Protein AF-E6MXR6-F1 (afdb_monomer_lite)

Radius of gyration: 16.41 Å; chains: 1; bounding box: 5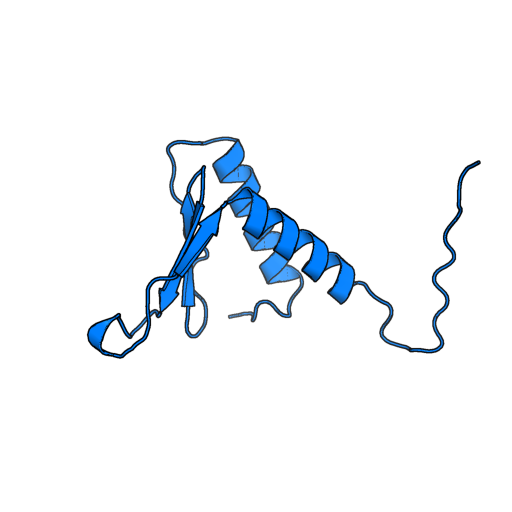1×23×44 Å

Secondary structure (DSSP, 8-state):
---TTSHHHHHHHHHHHHHHHH-TT--EE----SSEEEEE-SSEEEEEESS--TTTT---EEEEHHHHHHHHHHHHHHHHS-SSTT---------

Foldseek 3Di:
DDPLLDPVLLVLVVVVLVVCCVPQVDWDWSPDDPFWIWIDHNFKIWIFGPPDDVVNVTYIDMDTSVVVVVVSVVSSVVSPPDPDPPDDDDDDDDD

Organism: Neisseria meningitidis serogroup B / serotype 15 (strain H44/76) (NCBI:txid909420)

Sequence (95 aa):
MSDIYYRSTIDEHFKIIELIENNPNEIYDDGGGQQFCLEFHHDKVIFYHNEFDEEDGYPVLSCSLHTFKTALIAWNAFLQLPKSIHSVVETVIEE

pLDDT: mean 84.5, std 13.36, range [48.0, 97.81]

Structure (mmCIF, N/CA/C/O backbone):
data_AF-E6MXR6-F1
#
_entry.id   AF-E6MXR6-F1
#
loop_
_atom_site.group_PDB
_atom_site.id
_atom_site.type_symbol
_atom_site.label_atom_id
_atom_site.label_alt_id
_atom_site.label_comp_id
_atom_site.label_asym_id
_atom_site.label_entity_id
_atom_site.label_seq_id
_atom_site.pdbx_PDB_ins_code
_atom_site.Cartn_x
_atom_site.Cartn_y
_atom_site.Cartn_z
_atom_site.occupancy
_atom_site.B_iso_or_equiv
_atom_site.auth_seq_id
_atom_site.auth_comp_id
_atom_site.auth_asym_id
_atom_site.auth_atom_id
_atom_site.pdbx_PDB_model_num
ATOM 1 N N . MET A 1 1 ? 9.604 9.577 8.971 1.00 48.00 1 MET A N 1
ATOM 2 C CA . MET A 1 1 ? 9.882 8.173 8.612 1.00 48.00 1 MET A CA 1
ATOM 3 C C . MET A 1 1 ? 9.182 7.292 9.619 1.00 48.00 1 MET A C 1
ATOM 5 O O . MET A 1 1 ? 9.477 7.395 10.802 1.00 48.00 1 MET A O 1
ATOM 9 N N . SER A 1 2 ? 8.191 6.541 9.162 1.00 49.22 2 SER A N 1
ATOM 10 C CA . SER A 1 2 ? 7.278 5.771 9.998 1.00 49.22 2 SER A CA 1
ATOM 11 C C . SER A 1 2 ? 7.077 4.433 9.301 1.00 49.22 2 SER A C 1
ATOM 13 O O . SER A 1 2 ? 6.489 4.400 8.223 1.00 49.22 2 SER A O 1
ATOM 15 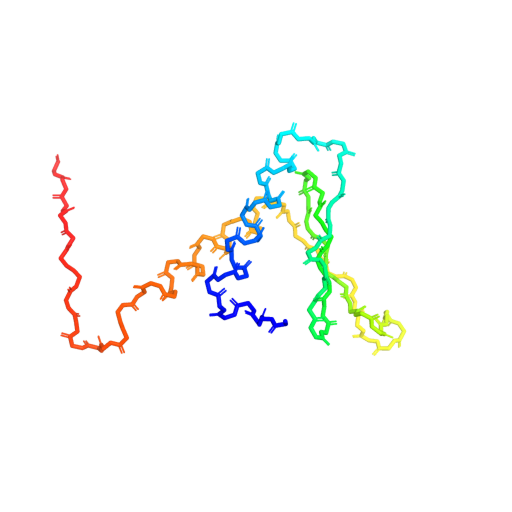N N . ASP A 1 3 ? 7.614 3.357 9.875 1.00 57.31 3 ASP A N 1
ATOM 16 C CA . ASP A 1 3 ? 7.400 2.002 9.365 1.00 57.31 3 ASP A CA 1
ATOM 17 C C . ASP A 1 3 ? 5.901 1.702 9.193 1.00 57.31 3 ASP A C 1
ATOM 19 O O . ASP A 1 3 ? 5.056 2.233 9.917 1.00 57.31 3 ASP A O 1
ATOM 23 N N . ILE A 1 4 ? 5.557 0.761 8.311 1.00 56.62 4 ILE A N 1
ATOM 24 C CA . ILE A 1 4 ? 4.178 0.260 8.127 1.00 56.62 4 ILE A CA 1
ATOM 25 C C . ILE A 1 4 ? 3.525 -0.282 9.419 1.00 56.62 4 ILE A C 1
ATOM 27 O O . ILE A 1 4 ? 2.332 -0.582 9.442 1.00 56.62 4 ILE A O 1
ATOM 31 N N . TYR A 1 5 ? 4.289 -0.413 10.509 1.00 59.22 5 TYR A N 1
ATOM 32 C CA . TYR A 1 5 ? 3.805 -0.762 11.847 1.00 59.22 5 TYR A CA 1
ATOM 33 C C . TYR A 1 5 ? 2.987 0.353 12.511 1.00 59.22 5 TYR A C 1
ATOM 35 O O . TYR A 1 5 ? 2.320 0.105 13.518 1.00 59.22 5 TYR A O 1
ATOM 43 N N . TYR A 1 6 ? 3.033 1.576 11.985 1.00 71.00 6 TYR A N 1
ATOM 44 C CA . TYR A 1 6 ? 2.314 2.704 12.555 1.00 71.00 6 TYR A CA 1
ATOM 45 C C . TYR A 1 6 ? 1.018 2.977 11.805 1.00 71.00 6 TYR A C 1
ATOM 47 O O . TYR A 1 6 ? 0.961 3.059 10.580 1.00 71.00 6 TYR A O 1
ATOM 55 N N . ARG A 1 7 ? -0.037 3.204 12.587 1.00 78.19 7 ARG A N 1
ATOM 56 C CA . ARG A 1 7 ? -1.364 3.546 12.074 1.00 78.19 7 ARG A CA 1
ATOM 57 C C . ARG A 1 7 ? -1.356 4.792 11.180 1.00 78.19 7 ARG A C 1
ATOM 59 O O . ARG A 1 7 ? -2.100 4.830 10.215 1.00 78.19 7 ARG A O 1
ATOM 66 N N . SER A 1 8 ? -0.484 5.763 11.452 1.00 81.94 8 SER A N 1
ATOM 67 C CA . SER A 1 8 ? -0.327 6.956 10.611 1.00 81.94 8 SER A CA 1
ATOM 68 C C . SER A 1 8 ? 0.067 6.618 9.173 1.00 81.94 8 SER A C 1
ATOM 70 O O . SER A 1 8 ? -0.507 7.184 8.252 1.00 81.94 8 SER A O 1
ATOM 72 N N . THR A 1 9 ? 0.972 5.653 8.978 1.00 82.94 9 THR A N 1
ATOM 73 C CA . THR A 1 9 ? 1.384 5.192 7.643 1.00 82.94 9 THR A CA 1
ATOM 74 C C . THR A 1 9 ? 0.226 4.486 6.928 1.00 82.94 9 THR A C 1
ATOM 76 O O . THR A 1 9 ? 0.015 4.659 5.732 1.00 82.94 9 THR A O 1
ATOM 79 N N . ILE A 1 10 ? -0.589 3.723 7.667 1.00 88.12 10 ILE A N 1
ATOM 80 C CA . ILE A 1 10 ? -1.799 3.091 7.120 1.00 88.12 10 ILE A CA 1
ATOM 81 C C . ILE A 1 10 ? -2.810 4.143 6.648 1.00 88.12 10 ILE A C 1
ATOM 83 O O . ILE A 1 10 ? -3.365 4.016 5.556 1.00 88.12 10 ILE A O 1
ATOM 87 N N . ASP A 1 11 ? -3.048 5.178 7.455 1.00 89.94 11 ASP A N 1
ATOM 88 C CA . ASP A 1 11 ? -3.983 6.254 7.119 1.00 89.94 11 ASP A CA 1
ATOM 89 C C . ASP A 1 11 ? -3.509 7.054 5.889 1.00 89.94 11 ASP A C 1
ATOM 91 O O . ASP A 1 11 ? -4.328 7.492 5.081 1.00 89.94 11 ASP A O 1
ATOM 95 N N . GLU A 1 12 ? -2.196 7.229 5.718 1.00 90.56 12 GLU A N 1
ATOM 96 C CA . GLU A 1 12 ? -1.594 7.835 4.522 1.00 90.56 12 GLU A CA 1
ATOM 97 C C . GLU A 1 12 ? -1.840 6.985 3.270 1.00 90.56 12 GLU A C 1
ATOM 99 O O . GLU A 1 12 ? -2.333 7.506 2.268 1.00 90.56 12 GLU A O 1
ATOM 104 N N . HIS A 1 13 ? -1.621 5.670 3.341 1.00 91.69 13 HIS A N 1
ATOM 105 C CA . HIS A 1 13 ? -1.923 4.774 2.224 1.00 91.69 13 HIS A CA 1
ATOM 106 C C . HIS A 1 13 ? -3.412 4.769 1.858 1.00 91.69 13 HIS A C 1
ATOM 108 O O . HIS A 1 13 ? -3.748 4.774 0.676 1.00 91.69 13 HIS A O 1
ATOM 114 N N . PHE A 1 14 ? -4.326 4.804 2.836 1.00 93.75 14 PHE A N 1
ATOM 115 C CA . PHE A 1 14 ? -5.759 4.894 2.534 1.00 93.75 14 PHE A CA 1
ATOM 116 C C . PHE A 1 14 ? -6.125 6.182 1.791 1.00 93.75 14 PHE A C 1
ATOM 118 O O . PHE A 1 14 ? -6.944 6.124 0.876 1.00 93.75 14 PHE A O 1
ATOM 125 N N . LYS A 1 15 ? -5.496 7.316 2.125 1.00 94.81 15 LYS A N 1
ATOM 126 C CA . LYS A 1 15 ? -5.693 8.576 1.389 1.00 94.81 15 LYS A CA 1
ATOM 127 C C . LYS A 1 15 ? -5.204 8.473 -0.052 1.00 94.81 15 LYS A C 1
ATOM 129 O O . LYS A 1 15 ? -5.895 8.930 -0.953 1.00 94.81 15 LYS A O 1
ATOM 134 N N . ILE A 1 16 ? -4.042 7.859 -0.280 1.00 94.75 16 ILE A N 1
ATOM 135 C CA . ILE A 1 16 ? -3.514 7.648 -1.636 1.00 94.75 16 ILE A CA 1
ATOM 136 C C . ILE A 1 16 ? -4.461 6.760 -2.453 1.00 94.75 16 ILE A C 1
ATOM 138 O O . ILE A 1 16 ? -4.793 7.090 -3.589 1.00 94.75 16 ILE A O 1
ATOM 142 N N . ILE A 1 17 ? -4.960 5.670 -1.859 1.00 95.06 17 ILE A N 1
ATOM 143 C CA . ILE A 1 17 ? -5.931 4.781 -2.512 1.00 95.06 17 ILE A CA 1
ATOM 144 C C . ILE A 1 17 ? -7.211 5.547 -2.877 1.00 95.06 17 ILE A C 1
ATOM 146 O O . ILE A 1 17 ? -7.691 5.415 -3.998 1.00 95.06 17 ILE A O 1
ATOM 150 N N . GLU A 1 18 ? -7.744 6.373 -1.972 1.00 95.81 18 GLU A N 1
ATOM 151 C CA . GLU A 1 18 ? -8.926 7.202 -2.248 1.00 95.81 18 GLU A CA 1
ATOM 152 C C . GLU A 1 18 ? -8.677 8.197 -3.393 1.00 95.81 18 GLU A C 1
ATOM 154 O O . GLU A 1 18 ? -9.541 8.388 -4.252 1.00 95.81 18 GLU A O 1
ATOM 159 N N . LEU A 1 19 ? -7.494 8.813 -3.448 1.00 95.62 19 LEU A N 1
ATOM 160 C CA . LEU A 1 19 ? -7.123 9.709 -4.542 1.00 95.62 19 LEU A CA 1
ATOM 161 C C . LEU A 1 19 ? -7.102 8.980 -5.890 1.00 95.62 19 LEU A C 1
ATOM 163 O O . LEU A 1 19 ? -7.628 9.501 -6.869 1.00 95.62 19 LEU A O 1
ATOM 167 N N . ILE A 1 20 ? -6.572 7.761 -5.933 1.00 95.38 20 ILE A N 1
ATOM 168 C CA . ILE A 1 20 ? -6.471 6.953 -7.156 1.00 95.38 20 ILE A CA 1
ATOM 169 C C . ILE A 1 20 ? -7.815 6.422 -7.627 1.00 95.38 20 ILE A C 1
ATOM 171 O O . ILE A 1 20 ? -8.101 6.449 -8.823 1.00 95.38 20 ILE A O 1
ATOM 175 N N . GLU A 1 21 ? -8.658 5.969 -6.700 1.00 92.81 21 GLU A N 1
ATOM 176 C CA . GLU A 1 21 ? -10.016 5.519 -7.020 1.00 92.81 21 GLU A CA 1
ATOM 177 C C . GLU A 1 21 ? -10.845 6.657 -7.645 1.00 92.81 21 GLU A C 1
ATOM 179 O O . GLU A 1 21 ? -11.687 6.408 -8.507 1.00 92.81 21 GLU A O 1
ATOM 184 N N . ASN A 1 22 ? -10.566 7.909 -7.268 1.00 95.69 22 ASN A N 1
ATOM 185 C CA . ASN A 1 22 ? -11.205 9.095 -7.840 1.00 95.69 22 ASN A CA 1
ATOM 186 C C . ASN A 1 22 ? -10.506 9.632 -9.105 1.00 95.69 22 ASN A C 1
ATOM 188 O O . ASN A 1 22 ? -11.149 10.309 -9.910 1.00 95.69 22 ASN A O 1
ATOM 192 N N . ASN A 1 23 ? -9.217 9.335 -9.303 1.00 95.50 23 ASN A N 1
ATOM 193 C CA . ASN A 1 23 ? -8.391 9.860 -10.395 1.00 95.50 23 ASN A CA 1
ATOM 194 C C . ASN A 1 23 ? -7.620 8.720 -11.095 1.00 95.50 23 ASN A C 1
ATOM 196 O O . ASN A 1 23 ? -6.406 8.601 -10.941 1.00 95.50 23 ASN A O 1
ATOM 200 N N . PRO A 1 24 ? -8.288 7.889 -11.918 1.00 91.00 24 PRO A N 1
ATOM 201 C CA . PRO A 1 24 ? -7.732 6.628 -12.429 1.00 91.00 24 PRO A CA 1
ATOM 202 C C . PRO A 1 24 ? -6.536 6.771 -13.386 1.00 91.00 24 PRO A C 1
ATOM 204 O O . PRO A 1 24 ? -5.878 5.782 -13.698 1.00 91.00 24 PRO A O 1
ATOM 207 N N . ASN A 1 25 ? -6.274 7.978 -13.891 1.00 93.50 25 ASN A N 1
ATOM 208 C CA . ASN A 1 25 ? -5.149 8.257 -14.789 1.00 93.50 25 ASN A CA 1
ATOM 209 C C . ASN A 1 25 ? -3.931 8.834 -14.055 1.00 93.50 25 ASN A C 1
ATOM 211 O O . ASN A 1 25 ? -2.913 9.100 -14.692 1.00 93.50 25 ASN A O 1
ATOM 215 N N . GLU A 1 26 ? -4.050 9.092 -12.754 1.00 94.56 26 GLU A N 1
ATOM 216 C CA . GLU A 1 26 ? -2.967 9.637 -11.948 1.00 94.56 26 GLU A CA 1
ATOM 217 C C . GLU A 1 26 ? -2.186 8.518 -11.259 1.00 94.56 26 GLU A C 1
ATOM 219 O O . GLU A 1 26 ? -2.707 7.439 -10.975 1.00 94.56 26 GLU A O 1
ATOM 224 N N . ILE A 1 27 ? -0.909 8.800 -11.016 1.00 94.31 27 ILE A N 1
ATOM 225 C CA . ILE A 1 27 ? 0.019 7.925 -10.308 1.00 94.31 27 ILE A CA 1
ATOM 226 C C . ILE A 1 27 ? 0.479 8.687 -9.075 1.00 94.31 27 ILE A C 1
ATOM 228 O O . ILE A 1 27 ? 0.807 9.874 -9.160 1.00 94.31 27 ILE A O 1
ATOM 232 N N . TYR A 1 28 ? 0.500 8.001 -7.940 1.00 93.69 28 TYR A N 1
ATOM 233 C CA . TYR A 1 28 ? 0.917 8.571 -6.666 1.00 93.69 28 TYR A CA 1
ATOM 234 C C . TYR A 1 28 ? 2.007 7.706 -6.044 1.00 93.69 28 TYR A C 1
ATOM 236 O O . TYR A 1 28 ? 1.967 6.484 -6.156 1.00 93.69 28 TYR A O 1
ATOM 244 N N . ASP A 1 29 ? 2.952 8.344 -5.364 1.00 88.44 29 ASP A N 1
ATOM 245 C CA . ASP A 1 29 ? 4.006 7.690 -4.587 1.00 88.44 29 ASP A CA 1
ATOM 246 C C . ASP A 1 29 ? 3.742 7.925 -3.091 1.00 88.44 29 ASP A C 1
ATOM 248 O O . ASP A 1 29 ? 3.183 8.962 -2.712 1.00 88.44 29 ASP A O 1
ATOM 252 N N . ASP A 1 30 ? 4.115 6.971 -2.237 1.00 85.94 30 ASP A N 1
ATOM 253 C CA . ASP A 1 30 ? 3.984 7.099 -0.778 1.00 85.94 30 ASP A CA 1
ATOM 254 C C . ASP A 1 30 ? 5.017 8.035 -0.127 1.00 85.94 30 ASP A C 1
ATOM 256 O O . ASP A 1 30 ? 4.997 8.245 1.087 1.00 85.94 30 ASP A O 1
ATOM 260 N N . GLY A 1 31 ? 5.902 8.637 -0.919 1.00 73.94 31 GLY A N 1
ATOM 261 C CA . GLY A 1 31 ? 7.009 9.469 -0.465 1.00 73.94 31 GLY A CA 1
ATOM 262 C C . GLY A 1 31 ? 8.229 8.662 -0.016 1.00 73.94 31 GLY A C 1
ATOM 263 O O . GLY A 1 31 ? 9.203 9.265 0.444 1.00 73.94 31 GLY A O 1
ATOM 264 N N . GLY A 1 32 ? 8.186 7.334 -0.155 1.00 68.38 32 GLY A N 1
ATOM 265 C CA . GLY A 1 32 ? 9.271 6.414 0.149 1.00 68.38 32 GLY A CA 1
ATOM 266 C C . GLY A 1 32 ? 9.497 6.103 1.630 1.00 68.38 32 GLY A C 1
ATOM 267 O O . GLY A 1 32 ? 9.495 6.967 2.512 1.00 68.38 32 GLY A O 1
ATOM 268 N N . GLY A 1 33 ? 9.762 4.824 1.908 1.00 67.38 33 GLY A N 1
ATOM 269 C CA . GLY A 1 33 ? 10.223 4.318 3.201 1.00 67.38 33 GLY A CA 1
ATOM 270 C C . GLY A 1 33 ? 11.751 4.281 3.334 1.00 67.38 33 GLY A C 1
ATOM 271 O O . GLY A 1 33 ? 12.482 4.808 2.503 1.00 67.38 33 GLY A O 1
ATOM 272 N N . GLN A 1 34 ? 12.270 3.627 4.384 1.00 65.94 34 GLN A N 1
ATOM 273 C CA . GLN A 1 34 ? 13.725 3.455 4.560 1.00 65.94 34 GLN A CA 1
ATOM 274 C C . GLN A 1 34 ? 14.373 2.528 3.517 1.00 65.94 34 GLN A C 1
ATOM 276 O O . GLN A 1 34 ? 15.592 2.543 3.392 1.00 65.94 34 GLN A O 1
ATOM 281 N N . GLN A 1 35 ? 13.589 1.708 2.811 1.00 78.06 35 GLN A N 1
ATOM 282 C CA . GLN A 1 35 ? 14.116 0.685 1.897 1.00 78.06 35 GLN A CA 1
ATOM 283 C C . GLN A 1 35 ? 13.280 0.512 0.633 1.00 78.06 35 GLN A C 1
ATOM 285 O O . GLN A 1 35 ? 13.838 0.245 -0.423 1.00 78.06 35 GLN A O 1
ATOM 290 N N . PHE A 1 36 ? 11.963 0.687 0.724 1.00 82.75 36 PHE A N 1
ATOM 291 C CA . PHE A 1 36 ? 11.058 0.532 -0.408 1.00 82.75 36 PHE A CA 1
ATOM 292 C C . PHE A 1 36 ? 10.182 1.771 -0.574 1.00 82.75 36 PHE A C 1
ATOM 294 O O . PHE A 1 36 ? 9.765 2.366 0.425 1.00 82.75 36 PHE A O 1
ATOM 301 N N . CYS A 1 37 ? 9.893 2.101 -1.827 1.00 88.50 37 CYS A N 1
ATOM 302 C CA . CYS A 1 37 ? 8.853 3.030 -2.251 1.00 88.50 37 CYS A CA 1
ATOM 303 C C . CYS A 1 37 ? 7.682 2.230 -2.815 1.00 88.50 37 CYS A C 1
ATOM 305 O O . CYS A 1 37 ? 7.869 1.153 -3.403 1.00 88.50 37 CYS A O 1
ATOM 307 N N . LEU A 1 38 ? 6.480 2.772 -2.639 1.00 91.94 38 LEU A N 1
ATOM 308 C CA . LEU A 1 38 ? 5.277 2.249 -3.262 1.00 91.94 38 LEU A CA 1
ATOM 309 C C . LEU A 1 38 ? 4.760 3.255 -4.285 1.00 91.94 38 LEU A C 1
ATOM 311 O O . LEU A 1 38 ? 4.390 4.374 -3.937 1.00 91.94 38 LEU A O 1
ATOM 315 N N . GLU A 1 39 ? 4.648 2.808 -5.532 1.00 94.50 39 GLU A N 1
ATOM 316 C CA . GLU A 1 39 ? 3.992 3.559 -6.598 1.00 94.50 39 GLU A CA 1
ATOM 317 C C . GLU A 1 39 ? 2.613 2.959 -6.863 1.00 94.50 39 GLU A C 1
ATOM 319 O O . GLU A 1 39 ? 2.458 1.777 -7.191 1.00 94.50 39 GLU A O 1
ATOM 324 N N . PHE A 1 40 ? 1.587 3.782 -6.713 1.00 95.69 40 PHE A N 1
ATOM 325 C CA . PHE A 1 40 ? 0.204 3.374 -6.810 1.00 95.69 40 PHE A CA 1
ATOM 326 C C . PHE A 1 40 ? -0.392 3.793 -8.155 1.00 95.69 40 PHE A C 1
ATOM 328 O O . PHE A 1 40 ? -0.370 4.962 -8.542 1.00 95.69 40 PHE A O 1
ATOM 335 N N . HIS A 1 41 ? -0.989 2.813 -8.824 1.00 96.75 41 HIS A N 1
ATOM 336 C CA . HIS A 1 41 ? -1.758 2.938 -10.057 1.00 96.75 41 HIS A CA 1
ATOM 337 C C . HIS A 1 41 ? -3.207 2.535 -9.782 1.00 96.75 41 HIS A C 1
ATOM 339 O O . HIS A 1 41 ? -3.512 1.869 -8.791 1.00 96.75 41 HIS A O 1
ATOM 345 N N . HIS A 1 42 ? -4.108 2.863 -10.704 1.00 96.62 42 HIS A N 1
ATOM 346 C CA . HIS A 1 42 ? -5.519 2.493 -10.585 1.00 96.62 42 HIS A CA 1
ATOM 347 C C . HIS A 1 42 ? -5.770 0.978 -10.496 1.00 96.62 42 HIS A C 1
ATOM 349 O O . HIS A 1 42 ? -6.717 0.539 -9.846 1.00 96.62 42 HIS A O 1
ATOM 355 N N . ASP A 1 43 ? -4.937 0.156 -11.133 1.00 96.50 43 ASP A N 1
ATOM 356 C CA . ASP A 1 43 ? -5.097 -1.299 -11.167 1.00 96.50 43 ASP A CA 1
ATOM 357 C C . ASP A 1 43 ? -4.082 -2.060 -10.300 1.00 96.50 43 ASP A C 1
ATOM 359 O O . ASP A 1 43 ? -4.332 -3.212 -9.929 1.00 96.50 43 ASP A O 1
ATOM 363 N N . LYS A 1 44 ? -2.962 -1.434 -9.923 1.00 96.88 44 LYS A N 1
ATOM 364 C CA . LYS A 1 44 ? -1.849 -2.095 -9.230 1.00 96.88 44 LYS A CA 1
ATOM 365 C C . LYS A 1 44 ? -1.081 -1.177 -8.285 1.00 96.88 44 LYS A C 1
ATOM 367 O O . LYS A 1 44 ? -1.126 0.039 -8.398 1.00 96.88 44 LYS A O 1
ATOM 372 N N . VAL A 1 45 ? -0.309 -1.791 -7.400 1.00 95.94 45 VAL A N 1
ATOM 373 C CA . VAL A 1 45 ? 0.722 -1.137 -6.593 1.00 95.94 45 VAL A CA 1
ATOM 374 C C . VAL A 1 45 ? 2.053 -1.799 -6.919 1.00 95.94 45 VAL A C 1
ATOM 376 O O . VAL A 1 45 ? 2.135 -3.030 -6.966 1.00 95.94 45 VAL A O 1
ATOM 379 N N . ILE A 1 46 ? 3.067 -0.985 -7.191 1.00 94.94 46 ILE A N 1
ATOM 380 C CA . ILE A 1 46 ? 4.435 -1.405 -7.486 1.00 94.94 46 ILE A CA 1
ATOM 381 C C . ILE A 1 46 ? 5.295 -1.137 -6.253 1.00 94.94 46 ILE A C 1
ATOM 383 O O . ILE A 1 46 ? 5.168 -0.090 -5.630 1.00 94.94 46 ILE A O 1
ATOM 387 N N . PHE A 1 47 ? 6.172 -2.079 -5.926 1.00 92.50 47 PHE A N 1
ATOM 388 C CA . PHE A 1 47 ? 7.129 -1.994 -4.832 1.00 92.50 47 PHE A CA 1
ATOM 389 C C . PHE A 1 47 ? 8.524 -2.104 -5.430 1.00 92.50 47 PHE A C 1
ATOM 391 O O . PHE A 1 47 ? 8.842 -3.106 -6.078 1.00 92.50 47 PHE A O 1
ATOM 398 N N . TYR A 1 48 ? 9.362 -1.106 -5.200 1.00 89.75 48 TYR A N 1
ATOM 399 C CA . TYR A 1 48 ? 10.753 -1.127 -5.638 1.00 89.75 48 TYR A CA 1
ATOM 400 C C . TYR A 1 48 ? 11.661 -0.634 -4.524 1.00 89.75 48 TYR A C 1
ATOM 402 O O . TYR A 1 48 ? 11.239 0.132 -3.654 1.00 89.75 48 TYR A O 1
ATOM 410 N N . HIS A 1 49 ? 12.895 -1.133 -4.519 1.00 90.19 49 HIS A N 1
ATOM 411 C CA . HIS A 1 49 ? 13.889 -0.702 -3.552 1.00 90.19 49 HIS A CA 1
ATOM 412 C C . HIS A 1 49 ? 14.423 0.682 -3.944 1.00 90.19 49 HIS A C 1
ATOM 414 O O . HIS A 1 49 ? 14.587 0.984 -5.124 1.00 90.19 49 HIS A O 1
ATOM 420 N N . ASN A 1 50 ? 14.690 1.535 -2.957 1.00 85.56 50 ASN A N 1
ATOM 421 C CA . ASN A 1 50 ? 15.052 2.937 -3.205 1.00 85.56 50 ASN A CA 1
ATOM 422 C C . ASN A 1 50 ? 16.450 3.104 -3.817 1.00 85.56 50 ASN A C 1
ATOM 424 O O . ASN A 1 50 ? 16.717 4.095 -4.492 1.00 85.56 50 ASN A O 1
ATOM 428 N N . GLU A 1 51 ? 17.353 2.167 -3.521 1.00 87.12 51 GLU A N 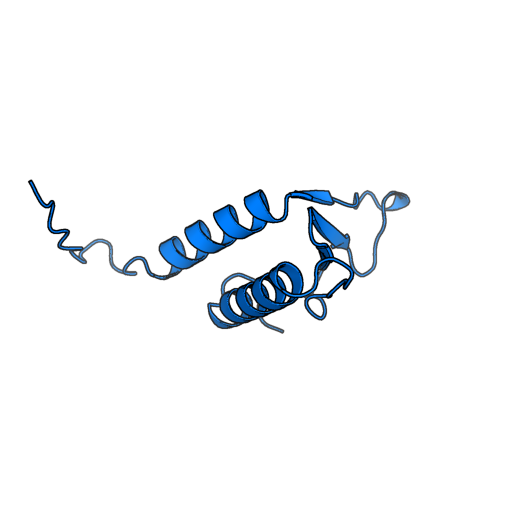1
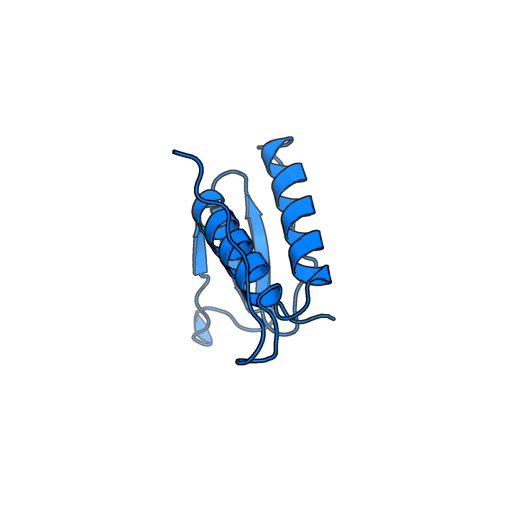ATOM 429 C CA . GLU A 1 51 ? 18.785 2.263 -3.857 1.00 87.12 51 GLU A CA 1
ATOM 430 C C . GLU A 1 51 ? 19.306 1.123 -4.737 1.00 87.12 51 GLU A C 1
ATOM 432 O O . GLU A 1 51 ? 20.370 1.263 -5.329 1.00 87.12 51 GLU A O 1
ATOM 437 N N . PHE A 1 52 ? 18.588 0.003 -4.800 1.00 87.75 52 PHE A N 1
ATOM 438 C CA . PHE A 1 52 ? 19.061 -1.245 -5.403 1.00 87.75 52 PHE A CA 1
ATOM 439 C C . PHE A 1 52 ? 18.034 -1.703 -6.425 1.00 87.75 52 PHE A C 1
ATOM 441 O O . PHE A 1 52 ? 16.845 -1.418 -6.268 1.00 87.75 52 PHE A O 1
ATOM 448 N N . ASP A 1 53 ? 18.478 -2.417 -7.447 1.00 87.69 53 ASP A N 1
ATOM 449 C CA . ASP A 1 53 ? 17.607 -2.878 -8.522 1.00 87.69 53 ASP A CA 1
ATOM 450 C C . ASP A 1 53 ? 17.692 -4.398 -8.737 1.00 87.69 53 ASP A C 1
ATOM 452 O O . ASP A 1 53 ? 18.157 -5.162 -7.882 1.00 87.69 53 ASP A O 1
ATOM 456 N N . GLU A 1 54 ? 17.177 -4.863 -9.876 1.00 87.12 54 GLU A N 1
ATOM 457 C CA . GLU A 1 54 ? 17.157 -6.282 -10.216 1.00 87.12 54 GLU A CA 1
ATOM 458 C C . GLU A 1 54 ? 18.565 -6.890 -10.332 1.00 87.12 54 GLU A C 1
ATOM 460 O O . GLU A 1 54 ? 18.729 -8.072 -10.018 1.00 87.12 54 GLU A O 1
ATOM 465 N N . GLU A 1 55 ? 19.581 -6.113 -10.731 1.00 90.69 55 GLU A N 1
ATOM 466 C CA . GLU A 1 55 ? 20.970 -6.584 -10.831 1.00 90.69 55 GLU A CA 1
ATOM 467 C C . GLU A 1 55 ? 21.572 -6.841 -9.444 1.00 90.69 55 GLU A C 1
ATOM 469 O O . GLU A 1 55 ? 22.333 -7.795 -9.258 1.00 90.69 55 GLU A O 1
ATOM 474 N N . ASP A 1 56 ? 21.149 -6.059 -8.450 1.00 90.19 56 ASP A N 1
ATOM 475 C CA . ASP A 1 56 ? 21.496 -6.236 -7.038 1.00 90.19 56 ASP A CA 1
ATOM 476 C C . ASP A 1 56 ? 20.658 -7.327 -6.339 1.00 90.19 56 ASP A C 1
ATOM 478 O O . ASP A 1 56 ? 20.848 -7.611 -5.152 1.00 90.19 56 ASP A O 1
ATOM 482 N N . GLY A 1 57 ? 19.722 -7.959 -7.056 1.00 89.50 57 GLY A N 1
ATOM 483 C CA . GLY A 1 57 ? 18.829 -8.989 -6.523 1.00 89.50 57 GLY A CA 1
ATOM 484 C C . GLY A 1 57 ? 17.589 -8.447 -5.805 1.00 89.50 57 GLY A C 1
ATOM 485 O O . GLY A 1 57 ? 16.963 -9.192 -5.046 1.00 89.50 57 GLY A O 1
ATOM 486 N N . TYR A 1 58 ? 17.215 -7.187 -6.049 1.00 88.62 58 TYR A N 1
ATOM 487 C CA . TYR A 1 58 ? 16.007 -6.547 -5.523 1.00 88.62 58 TYR A CA 1
ATOM 488 C C . TYR A 1 58 ? 14.959 -6.396 -6.634 1.00 88.62 58 TYR A C 1
ATOM 490 O O . TYR A 1 58 ? 14.891 -5.359 -7.294 1.00 88.62 58 TYR A O 1
ATOM 498 N N . PRO A 1 59 ? 14.128 -7.428 -6.874 1.00 89.56 59 PRO A N 1
ATOM 499 C CA . PRO A 1 59 ? 13.145 -7.386 -7.946 1.00 89.56 59 PRO A CA 1
ATOM 500 C C . PRO A 1 59 ? 12.072 -6.330 -7.686 1.00 89.56 59 PRO A C 1
ATOM 502 O O . PRO A 1 59 ? 11.629 -6.142 -6.549 1.00 89.56 59 PRO A O 1
ATOM 505 N N . VAL A 1 60 ? 11.577 -5.719 -8.763 1.00 90.62 60 VAL A N 1
ATOM 506 C CA . VAL A 1 60 ? 10.363 -4.902 -8.704 1.00 90.62 60 VAL A CA 1
ATOM 507 C C . VAL A 1 60 ? 9.168 -5.829 -8.489 1.00 90.62 60 VAL A C 1
ATOM 509 O O . VAL A 1 60 ? 8.838 -6.668 -9.330 1.00 90.62 60 VAL A O 1
ATOM 512 N N . LEU A 1 61 ? 8.507 -5.692 -7.343 1.00 92.31 61 LEU A N 1
ATOM 513 C CA . LEU A 1 61 ? 7.321 -6.474 -7.006 1.00 92.31 61 LEU A CA 1
ATOM 514 C C . LEU A 1 61 ? 6.063 -5.680 -7.352 1.00 92.31 61 LEU A C 1
ATOM 516 O O . LEU A 1 61 ? 6.073 -4.454 -7.430 1.00 92.31 61 LEU A O 1
ATOM 520 N N . SER A 1 62 ? 4.946 -6.372 -7.550 1.00 95.25 62 SER A N 1
ATOM 521 C CA . SER A 1 62 ? 3.653 -5.706 -7.693 1.00 95.25 62 SER A CA 1
ATOM 522 C C . SER A 1 62 ? 2.500 -6.593 -7.252 1.00 95.25 62 SER A C 1
ATOM 524 O O . SER A 1 62 ? 2.599 -7.822 -7.225 1.00 95.25 62 SER A O 1
ATOM 526 N N . CYS A 1 63 ? 1.387 -5.960 -6.902 1.00 96.62 63 CYS A N 1
ATOM 527 C CA . CYS A 1 63 ? 0.109 -6.624 -6.683 1.00 96.62 63 CYS A CA 1
ATOM 528 C C . CYS A 1 63 ? -1.031 -5.732 -7.187 1.00 96.62 63 CYS A C 1
ATOM 530 O O . CYS A 1 63 ? -0.814 -4.567 -7.507 1.00 96.62 63 CYS A O 1
ATOM 532 N N . SER A 1 64 ? -2.251 -6.266 -7.285 1.00 97.81 64 SER A N 1
ATOM 533 C CA . SER A 1 64 ? -3.399 -5.432 -7.662 1.00 97.81 64 SER A CA 1
ATOM 534 C C . SER A 1 64 ? -3.726 -4.408 -6.567 1.00 97.81 64 SER A C 1
ATOM 536 O O . SER A 1 64 ? -3.551 -4.706 -5.380 1.00 97.81 64 SER A O 1
ATOM 538 N N . LEU A 1 65 ? -4.268 -3.242 -6.939 1.00 95.75 65 LEU A N 1
ATOM 539 C CA . LEU A 1 65 ? -4.716 -2.228 -5.970 1.00 95.75 65 LEU A CA 1
ATOM 540 C C . LEU A 1 65 ? -5.728 -2.824 -4.978 1.00 95.75 65 LEU A C 1
ATOM 542 O O . LEU A 1 65 ? -5.662 -2.575 -3.775 1.00 95.75 65 LEU A O 1
ATOM 546 N N . HIS A 1 66 ? -6.612 -3.694 -5.475 1.00 96.31 66 HIS A N 1
ATOM 547 C CA . HIS A 1 66 ? -7.559 -4.443 -4.654 1.00 96.31 66 HIS A CA 1
ATOM 548 C C . HIS A 1 66 ? -6.851 -5.313 -3.606 1.00 96.31 66 HIS A C 1
ATOM 550 O O . HIS A 1 66 ? -7.162 -5.224 -2.421 1.00 96.31 66 HIS A O 1
ATOM 556 N N . THR A 1 67 ? -5.867 -6.119 -4.022 1.00 97.50 67 THR A N 1
ATOM 557 C CA . THR A 1 67 ? -5.089 -6.978 -3.117 1.00 97.50 67 THR A CA 1
ATOM 558 C C . THR A 1 67 ? -4.363 -6.157 -2.057 1.00 97.50 67 THR A C 1
ATOM 560 O O . THR A 1 67 ? -4.401 -6.516 -0.879 1.00 97.50 67 THR A O 1
ATOM 563 N N . PHE A 1 68 ? -3.742 -5.043 -2.454 1.00 94.81 68 PHE A N 1
ATOM 564 C CA . PHE A 1 68 ? -3.078 -4.139 -1.522 1.00 94.81 68 PHE A CA 1
ATOM 565 C C . PHE A 1 68 ? -4.059 -3.570 -0.490 1.00 94.81 68 PHE A C 1
ATOM 567 O O . PHE A 1 68 ? -3.818 -3.670 0.713 1.00 94.81 68 PHE A O 1
ATOM 574 N N . LYS A 1 69 ? -5.210 -3.054 -0.945 1.00 95.00 69 LYS A N 1
ATOM 575 C CA . LYS A 1 69 ? -6.269 -2.516 -0.078 1.00 95.00 69 LYS A CA 1
ATOM 576 C C . LYS A 1 69 ? -6.771 -3.565 0.915 1.00 95.00 69 LYS A C 1
ATOM 578 O O . LYS A 1 69 ? -6.919 -3.264 2.098 1.00 95.00 69 LYS A O 1
ATOM 583 N N . THR A 1 70 ? -6.983 -4.807 0.476 1.00 96.06 70 THR A N 1
ATOM 584 C CA . THR A 1 70 ? -7.382 -5.913 1.360 1.00 96.06 70 THR A CA 1
ATOM 585 C C . THR A 1 70 ? -6.329 -6.199 2.429 1.00 96.06 70 THR A C 1
ATOM 5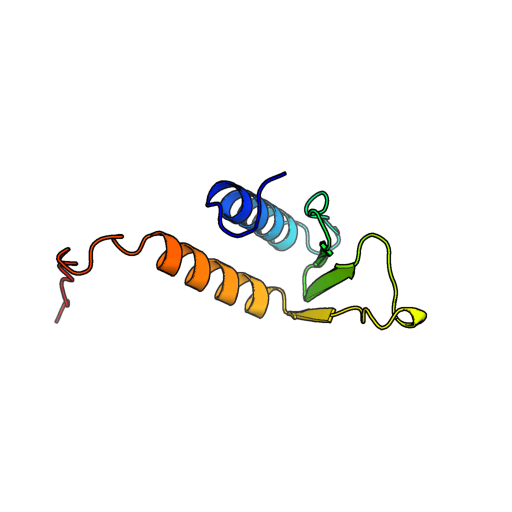87 O O . THR A 1 70 ? -6.675 -6.314 3.607 1.00 96.06 70 THR A O 1
ATOM 590 N N . ALA A 1 71 ? -5.052 -6.283 2.046 1.00 93.69 71 ALA A N 1
ATOM 591 C CA . ALA A 1 71 ? -3.961 -6.506 2.991 1.00 93.69 71 ALA A CA 1
ATOM 592 C C . ALA A 1 71 ? -3.854 -5.359 4.010 1.00 93.69 71 ALA A C 1
ATOM 594 O O . ALA A 1 71 ? -3.720 -5.610 5.207 1.00 93.69 71 ALA A O 1
ATOM 595 N N . LEU A 1 72 ? -3.999 -4.112 3.556 1.00 92.12 72 LEU A N 1
ATOM 596 C CA . LEU A 1 72 ? -3.960 -2.924 4.405 1.00 92.12 72 LEU A CA 1
ATOM 597 C C . LEU A 1 72 ? -5.116 -2.896 5.420 1.00 92.12 72 LEU A C 1
ATOM 599 O O . LEU A 1 72 ? -4.898 -2.586 6.591 1.00 92.12 72 LEU A O 1
ATOM 603 N N . ILE A 1 73 ? -6.333 -3.278 5.009 1.00 92.88 73 ILE A N 1
ATOM 604 C CA . ILE A 1 73 ? -7.492 -3.415 5.910 1.00 92.88 73 ILE A CA 1
ATOM 605 C C . ILE A 1 73 ? -7.228 -4.480 6.978 1.00 92.88 73 ILE A C 1
ATOM 607 O O . ILE A 1 73 ? -7.440 -4.223 8.165 1.00 92.88 73 ILE A O 1
ATOM 611 N N . ALA A 1 74 ? -6.744 -5.660 6.577 1.00 92.12 74 ALA A N 1
ATOM 612 C CA . ALA A 1 74 ? -6.432 -6.740 7.511 1.00 92.12 74 ALA A CA 1
ATOM 613 C C . ALA A 1 74 ? -5.336 -6.329 8.505 1.00 92.12 74 ALA A C 1
ATOM 615 O O . ALA A 1 74 ? -5.446 -6.593 9.703 1.00 92.12 74 ALA A O 1
ATOM 616 N N . TRP A 1 75 ? -4.309 -5.628 8.023 1.00 91.06 75 TRP A N 1
ATOM 617 C CA . TRP A 1 75 ? -3.232 -5.110 8.856 1.00 91.06 75 TRP A CA 1
ATOM 618 C C . TRP A 1 75 ? -3.720 -4.054 9.853 1.00 91.06 75 TRP A C 1
ATOM 620 O O . TRP A 1 75 ? -3.406 -4.127 11.040 1.00 91.06 75 TRP A O 1
ATOM 630 N N . ASN A 1 76 ? -4.568 -3.122 9.414 1.00 89.69 76 ASN A N 1
ATOM 631 C CA . ASN A 1 76 ? -5.191 -2.140 10.299 1.00 89.69 76 ASN A CA 1
ATOM 632 C C . ASN A 1 76 ? -6.030 -2.810 11.400 1.00 89.69 76 ASN A C 1
ATOM 634 O O . ASN A 1 76 ? -5.951 -2.418 12.563 1.00 89.69 76 ASN A O 1
ATOM 638 N N . ALA A 1 77 ? -6.803 -3.844 11.052 1.00 89.19 77 ALA A N 1
ATOM 639 C CA . ALA A 1 77 ? -7.566 -4.620 12.025 1.00 89.19 77 ALA A CA 1
ATOM 640 C C . ALA A 1 77 ? -6.644 -5.334 13.027 1.00 89.19 77 ALA A C 1
ATOM 642 O O . ALA A 1 77 ? -6.890 -5.280 14.231 1.00 89.19 77 ALA A O 1
ATOM 643 N N . PHE A 1 78 ? -5.548 -5.934 12.551 1.00 87.38 78 PHE A N 1
ATOM 644 C CA . PHE A 1 78 ? -4.538 -6.564 13.403 1.00 87.38 78 PHE A CA 1
ATOM 645 C C . PHE A 1 78 ? -3.930 -5.576 14.409 1.00 87.38 78 PHE A C 1
ATOM 647 O O . PHE A 1 78 ? -3.851 -5.884 15.596 1.00 87.38 78 PHE A O 1
ATOM 654 N N . LEU A 1 79 ? -3.562 -4.367 13.975 1.00 84.62 79 LEU A N 1
ATOM 655 C CA . LEU A 1 79 ? -3.007 -3.342 14.869 1.00 84.62 79 LEU A CA 1
ATOM 656 C C . LEU A 1 79 ? -4.010 -2.819 15.910 1.00 84.62 79 LEU A C 1
ATOM 658 O O . LEU A 1 79 ? -3.598 -2.268 16.933 1.00 84.62 79 LEU A O 1
ATOM 662 N N . GLN A 1 80 ? -5.312 -2.971 15.660 1.00 84.62 80 GLN A N 1
ATOM 663 C CA . GLN A 1 80 ? -6.379 -2.613 16.597 1.00 84.62 80 GLN A CA 1
ATOM 664 C C . GLN A 1 80 ? -6.720 -3.737 17.577 1.00 84.62 80 GLN A C 1
ATOM 666 O O . GLN A 1 80 ? -7.474 -3.497 18.525 1.00 84.62 80 GLN A O 1
ATOM 671 N N . LEU A 1 81 ? -6.165 -4.941 17.391 1.00 84.75 81 LEU A N 1
ATOM 672 C CA . LEU A 1 81 ? -6.353 -6.018 18.351 1.00 84.75 81 LEU A CA 1
ATOM 673 C C . LEU A 1 81 ? -5.834 -5.581 19.723 1.00 84.75 81 LEU A C 1
ATOM 675 O O . LEU A 1 81 ? -4.771 -4.956 19.842 1.00 84.75 81 LEU A O 1
ATOM 679 N N . PRO A 1 82 ? -6.576 -5.894 20.789 1.00 82.19 82 PRO A N 1
ATOM 680 C CA . PRO A 1 82 ? -6.164 -5.479 22.107 1.00 82.19 82 PRO A CA 1
ATOM 681 C C . PRO A 1 82 ? -4.860 -6.184 22.505 1.00 82.19 82 PRO A C 1
ATOM 683 O O . PRO A 1 82 ? -4.688 -7.392 22.370 1.00 82.19 82 PRO A O 1
ATOM 686 N N . LYS A 1 83 ? -3.907 -5.391 23.006 1.00 74.88 83 LYS A N 1
ATOM 687 C CA . LYS A 1 83 ? -2.519 -5.829 23.255 1.00 74.88 83 LYS A CA 1
ATOM 688 C C . LYS A 1 83 ? -2.379 -6.842 24.394 1.00 74.88 83 LYS A C 1
ATOM 690 O O . LYS A 1 83 ? -1.317 -7.432 24.564 1.00 74.88 83 LYS A O 1
ATOM 695 N N . SER A 1 84 ? -3.421 -7.000 25.206 1.00 77.44 84 SER A N 1
ATOM 696 C CA . SER A 1 84 ? -3.451 -7.953 26.311 1.00 77.44 84 SER A CA 1
ATOM 697 C C . SER A 1 84 ? -4.193 -9.209 25.887 1.00 77.44 84 SER A C 1
ATOM 699 O O . SER A 1 84 ? -5.352 -9.129 25.498 1.00 77.44 84 SER A O 1
ATOM 701 N N . ILE A 1 85 ? -3.590 -10.379 26.074 1.00 72.38 85 ILE A N 1
ATOM 702 C CA . ILE A 1 85 ? -4.271 -11.667 25.867 1.00 72.38 85 ILE A CA 1
ATOM 703 C C . ILE A 1 85 ? -5.483 -11.865 26.799 1.00 72.38 85 ILE A C 1
ATOM 705 O O . ILE A 1 85 ? -6.323 -12.722 26.556 1.00 72.38 85 ILE A O 1
ATOM 709 N N . HIS A 1 86 ? -5.584 -11.067 27.867 1.00 75.94 86 HIS A N 1
ATOM 710 C CA . HIS A 1 86 ? -6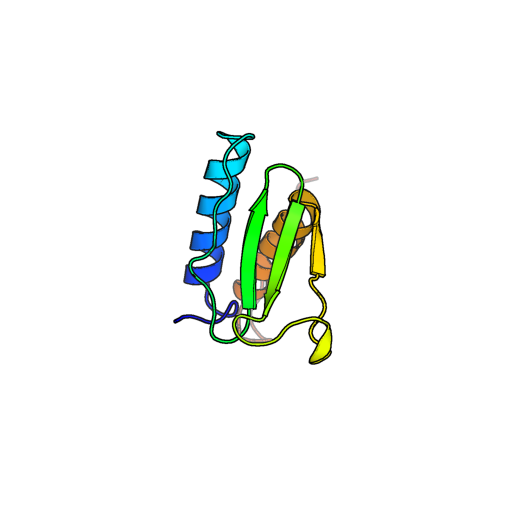.692 -11.101 28.827 1.00 75.94 86 HIS A CA 1
ATOM 711 C C . HIS A 1 86 ? -7.824 -10.124 28.496 1.00 75.94 86 HIS A C 1
ATOM 713 O O . HIS A 1 86 ? -8.767 -9.987 29.271 1.00 75.94 86 HIS A O 1
ATOM 719 N N . SER A 1 87 ? -7.715 -9.398 27.389 1.00 70.75 87 SER A N 1
ATOM 720 C CA . SER A 1 87 ? -8.783 -8.518 26.928 1.00 70.75 87 SER A CA 1
ATOM 721 C C . SER A 1 87 ? -9.878 -9.322 26.225 1.00 70.75 87 SER A C 1
ATOM 723 O O . SER A 1 87 ? -9.606 -10.294 25.522 1.00 70.75 87 SER A O 1
ATOM 725 N N . VAL A 1 88 ? -11.129 -8.923 26.446 1.00 64.31 88 VAL A N 1
ATOM 726 C CA . VAL A 1 88 ? -12.312 -9.573 25.875 1.00 64.31 88 VAL A CA 1
ATOM 727 C C . VAL A 1 88 ? -12.865 -8.665 24.782 1.00 64.31 88 VAL A C 1
ATOM 729 O O . VAL A 1 88 ? -13.139 -7.495 25.041 1.00 64.31 88 VAL A O 1
ATOM 732 N N . VAL A 1 89 ? -13.011 -9.193 23.566 1.00 63.28 89 VAL A N 1
ATOM 733 C CA . VAL A 1 89 ? -13.744 -8.526 22.480 1.00 63.28 89 VAL A CA 1
ATOM 734 C C . VAL A 1 89 ? -15.161 -9.089 22.485 1.00 63.28 89 VAL A C 1
ATOM 736 O O . VAL A 1 89 ? -15.396 -10.202 22.018 1.00 63.28 89 VAL A O 1
ATOM 739 N N . GLU A 1 90 ? -16.106 -8.348 23.058 1.00 60.75 90 GLU A N 1
ATOM 740 C CA . GLU A 1 90 ? -17.523 -8.703 22.976 1.00 60.75 90 GLU A CA 1
ATOM 741 C C . GLU A 1 90 ? -18.012 -8.439 21.548 1.00 60.75 90 GLU A C 1
ATOM 743 O O . GLU A 1 90 ? -17.967 -7.310 21.064 1.00 60.75 90 GLU A O 1
ATOM 748 N N . THR A 1 91 ? -18.436 -9.494 20.852 1.00 54.94 91 THR A N 1
ATOM 749 C CA . THR A 1 91 ? -18.984 -9.395 19.494 1.00 54.94 91 THR A CA 1
ATOM 750 C C . THR A 1 91 ? -20.448 -9.804 19.548 1.00 54.94 91 THR A C 1
ATOM 752 O O . THR A 1 91 ? -20.759 -10.922 19.958 1.00 54.94 91 THR A O 1
ATOM 755 N N . VAL A 1 92 ? -21.348 -8.899 19.163 1.00 64.38 92 VAL A N 1
ATOM 756 C CA . VAL A 1 92 ? -22.773 -9.214 19.018 1.00 64.38 92 VAL A CA 1
ATOM 757 C C . VAL A 1 92 ? -22.947 -9.936 17.685 1.00 64.38 92 VAL A C 1
ATOM 759 O O . VAL A 1 92 ? -22.590 -9.397 16.641 1.00 64.38 92 VAL A O 1
ATOM 762 N N . ILE A 1 93 ? -23.454 -11.165 17.729 1.00 56.34 93 ILE A N 1
ATOM 763 C CA . ILE A 1 93 ? -23.897 -11.890 16.537 1.00 56.34 93 ILE A CA 1
ATOM 764 C C . ILE A 1 93 ? -25.387 -11.577 16.398 1.00 56.34 93 ILE A C 1
ATOM 766 O O . ILE A 1 93 ? -26.164 -11.951 17.274 1.00 56.34 93 ILE A O 1
ATOM 770 N N . GLU A 1 94 ? -25.770 -10.837 15.359 1.00 53.09 94 GLU A N 1
ATOM 771 C CA . GLU A 1 94 ? -27.183 -10.631 15.022 1.00 53.09 94 GLU A CA 1
ATOM 772 C C . GLU A 1 94 ? -27.730 -11.910 14.358 1.00 53.09 94 GLU A C 1
ATOM 774 O O . GLU A 1 94 ? -27.084 -12.456 13.460 1.00 53.09 94 GLU A O 1
ATOM 779 N N . GLU A 1 95 ? -28.870 -12.407 14.860 1.00 50.81 95 GLU A N 1
ATOM 780 C CA . GLU A 1 95 ? -29.616 -13.563 14.318 1.00 50.81 95 GLU A CA 1
ATOM 781 C C . GLU A 1 95 ? -30.362 -13.235 13.018 1.00 50.81 95 GLU A C 1
ATOM 783 O O . GLU A 1 95 ? -30.960 -12.136 12.928 1.00 50.81 95 GLU A O 1
#